Protein AF-F8D9P4-F1 (afdb_monomer)

Foldseek 3Di:
DPPPPPPDPPPQPVQWDWDADPQAIKIDGPVDRVDIDGDSDDDDPVRVD

Mean predicted aligned error: 7.83 Å

Solvent-accessible surface area (backbone atoms only — not comparable to full-atom values): 3368 Å² total; per-residue (Å²): 131,88,81,73,68,80,86,68,76,66,86,78,57,89,47,52,47,74,52,80,54,98,74,27,40,38,41,34,29,79,87,40,87,87,50,68,52,77,39,74,71,88,79,60,69,83,79,77,109

Sequence (49 aa):
MDEREPSSEPAGTETIEAYETDDGVVFYDAENPLAWVETSRTLALDEVA

Nearest PDB structures (foldseek):
  6v39-assembly1_3  TM=5.630E-01  e=3.886E+00  Acinetobacter sp. ANC 4470
  4ce4-assembly1_9  TM=6.776E-01  e=9.300E+00  Sus scrofa domesticus
  5c5h-assembly2_B  TM=4.307E-01  e=3.398E+00  Escherichia coli K-12
  2rh0-assembly2_C  TM=3.530E-01  e=9.300E+00  Mus musculus

Structure (mmCIF, N/CA/C/O backbone):
data_AF-F8D9P4-F1
#
_entry.id   AF-F8D9P4-F1
#
loop_
_atom_site.group_PDB
_atom_site.id
_atom_site.type_symbol
_atom_site.label_atom_id
_atom_site.label_alt_id
_atom_site.label_comp_id
_atom_site.label_asym_id
_atom_site.label_entity_id
_atom_site.label_seq_id
_atom_site.pdbx_PDB_ins_code
_atom_site.Cartn_x
_atom_site.Cartn_y
_atom_site.Cartn_z
_atom_site.occupancy
_atom_site.B_iso_or_equiv
_atom_site.auth_seq_id
_atom_site.auth_comp_id
_atom_site.auth_asym_id
_atom_site.auth_atom_id
_atom_site.pdbx_PDB_model_num
ATOM 1 N N . MET A 1 1 ? -8.669 30.894 -20.998 1.00 46.94 1 MET A N 1
ATOM 2 C CA . MET A 1 1 ? -8.538 29.501 -21.456 1.00 46.94 1 MET A CA 1
ATOM 3 C C . MET A 1 1 ? -7.993 28.739 -20.265 1.00 46.94 1 MET A C 1
ATOM 5 O O . MET A 1 1 ? -6.951 29.140 -19.771 1.00 46.94 1 MET A O 1
ATOM 9 N N . ASP A 1 2 ? -8.758 27.794 -19.718 1.00 60.94 2 ASP A N 1
ATOM 10 C CA . ASP A 1 2 ? -8.322 26.935 -18.608 1.00 60.94 2 ASP A CA 1
ATOM 11 C C . ASP A 1 2 ? -7.399 25.882 -19.231 1.00 60.94 2 ASP A C 1
ATOM 13 O O . ASP A 1 2 ? -7.870 24.928 -19.849 1.00 60.94 2 ASP A O 1
ATOM 17 N N . GLU A 1 3 ? -6.092 26.132 -19.212 1.00 64.44 3 GLU A N 1
ATOM 18 C CA . GLU A 1 3 ? -5.091 25.191 -19.718 1.00 64.44 3 GLU A CA 1
ATOM 19 C C . GLU A 1 3 ? -4.907 24.095 -18.666 1.00 64.44 3 GLU A C 1
ATOM 21 O O . GLU A 1 3 ? -3.925 24.064 -17.932 1.00 64.44 3 GLU A O 1
ATOM 26 N N . ARG A 1 4 ? -5.918 23.228 -18.525 1.00 67.69 4 ARG A N 1
ATOM 27 C CA . ARG A 1 4 ? -5.732 21.968 -17.809 1.00 67.69 4 ARG A CA 1
ATOM 28 C C . ARG A 1 4 ? -4.785 21.148 -18.653 1.00 67.69 4 ARG A C 1
ATOM 30 O O . ARG A 1 4 ? -5.172 20.642 -19.707 1.00 67.69 4 ARG A O 1
ATOM 37 N N . GLU A 1 5 ? -3.545 21.063 -18.193 1.00 68.44 5 GLU A N 1
ATOM 38 C CA . GLU A 1 5 ? -2.613 20.054 -18.662 1.00 68.44 5 GLU A CA 1
ATOM 39 C C . GLU A 1 5 ? -3.358 18.710 -18.671 1.00 68.44 5 GLU A C 1
ATOM 41 O O . GLU A 1 5 ? -4.120 18.433 -17.732 1.00 68.44 5 GLU A O 1
ATOM 46 N N . PRO A 1 6 ? -3.242 17.901 -19.740 1.00 63.62 6 PRO A N 1
ATOM 47 C CA . PRO A 1 6 ? -3.826 16.573 -19.720 1.00 63.62 6 PRO A CA 1
ATOM 48 C C . PRO A 1 6 ? -3.292 15.881 -18.468 1.00 63.62 6 PRO A C 1
ATOM 50 O O . PRO A 1 6 ? -2.081 15.848 -18.260 1.00 63.62 6 PRO A O 1
ATOM 53 N N . SER A 1 7 ? -4.203 15.416 -17.609 1.00 64.31 7 SER A N 1
ATOM 54 C CA . SER A 1 7 ? -3.870 14.707 -16.377 1.00 64.31 7 SER A CA 1
ATOM 55 C C . SER A 1 7 ? -3.170 13.409 -16.757 1.00 64.31 7 SER A C 1
ATOM 57 O O . SER A 1 7 ? -3.812 12.372 -16.901 1.00 64.31 7 SER A O 1
ATOM 59 N N . SER A 1 8 ? -1.866 13.484 -17.007 1.00 68.75 8 SER A N 1
ATOM 60 C CA . SER A 1 8 ? -1.035 12.310 -17.171 1.00 68.75 8 SER A CA 1
ATOM 61 C C . SER A 1 8 ? -0.951 11.670 -15.801 1.00 68.75 8 SER A C 1
ATOM 63 O O . SER A 1 8 ? -0.590 12.333 -14.826 1.00 68.75 8 SER A O 1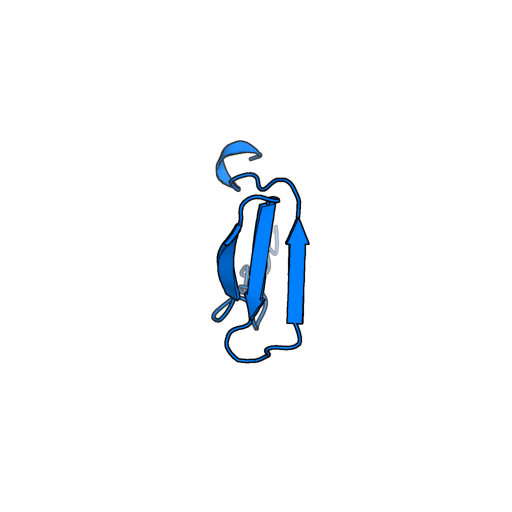
ATOM 65 N N . GLU A 1 9 ? -1.328 10.402 -15.722 1.00 69.81 9 GLU A N 1
ATOM 66 C CA . GLU A 1 9 ? -1.147 9.628 -14.505 1.00 69.81 9 GLU A CA 1
ATOM 67 C C . GLU A 1 9 ? 0.327 9.734 -14.085 1.00 69.81 9 GLU A C 1
ATOM 69 O O . GLU A 1 9 ? 1.215 9.688 -14.949 1.00 69.81 9 GLU A O 1
ATOM 74 N N . PRO A 1 10 ? 0.613 9.971 -12.793 1.00 71.00 10 PRO A N 1
ATOM 75 C CA . PRO A 1 10 ? 1.986 10.053 -12.334 1.00 71.00 10 PRO A CA 1
ATOM 76 C C . PRO A 1 10 ? 2.688 8.729 -12.644 1.00 71.00 10 PRO A C 1
ATOM 78 O O . PRO A 1 10 ? 2.228 7.657 -12.243 1.00 71.00 10 PRO A O 1
ATOM 81 N N . ALA A 1 11 ? 3.793 8.825 -13.389 1.00 73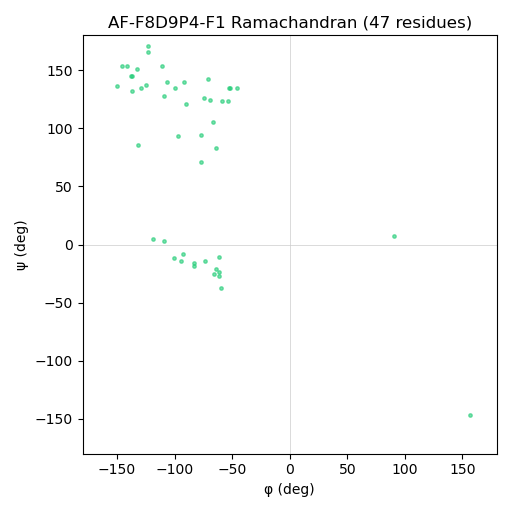.81 11 ALA A N 1
ATOM 82 C CA . ALA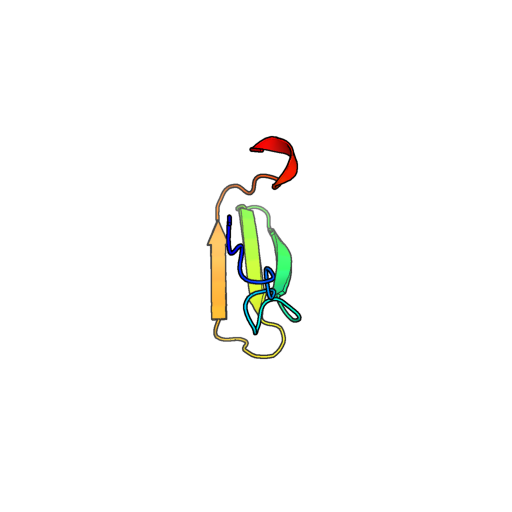 A 1 11 ? 4.606 7.679 -13.774 1.00 73.81 11 ALA A CA 1
ATOM 83 C C . ALA A 1 11 ? 4.975 6.843 -12.538 1.00 73.81 11 ALA A C 1
ATOM 85 O O . ALA A 1 11 ? 5.378 7.407 -11.516 1.00 73.81 11 ALA A O 1
ATOM 86 N N . GLY A 1 12 ? 4.836 5.518 -12.640 1.00 74.12 12 GLY A N 1
ATOM 87 C CA . GLY A 1 12 ? 5.081 4.594 -11.525 1.00 74.12 12 GLY A CA 1
ATOM 88 C C . GLY A 1 12 ? 3.858 4.281 -10.656 1.00 74.12 12 GLY A C 1
ATOM 89 O O . GLY A 1 12 ? 4.000 3.605 -9.648 1.00 74.12 12 GLY A O 1
ATOM 90 N N . THR A 1 13 ? 2.654 4.731 -11.029 1.00 82.19 13 THR A N 1
ATOM 91 C CA . THR A 1 13 ? 1.404 4.251 -10.392 1.00 82.19 13 THR A CA 1
ATOM 92 C C . THR A 1 13 ? 0.914 2.932 -11.002 1.00 82.19 13 THR A C 1
ATOM 94 O O . THR A 1 13 ? 0.138 2.206 -10.392 1.00 82.19 13 THR A O 1
ATOM 97 N N . GLU A 1 14 ? 1.393 2.601 -12.201 1.00 89.56 14 GLU A N 1
ATOM 98 C CA . GLU A 1 14 ? 0.965 1.450 -13.009 1.00 89.56 14 GLU A CA 1
ATOM 99 C C . GLU A 1 14 ? 1.223 0.098 -12.326 1.00 89.56 14 GLU A C 1
ATOM 101 O O . GLU A 1 14 ? 0.525 -0.878 -12.593 1.00 89.56 14 GLU A O 1
ATOM 106 N N . THR A 1 15 ? 2.230 0.050 -11.455 1.00 90.56 15 THR A N 1
ATOM 107 C CA . THR A 1 15 ? 2.736 -1.154 -10.780 1.00 90.56 15 THR A CA 1
ATOM 108 C C . THR A 1 15 ? 2.394 -1.181 -9.295 1.00 90.56 15 THR A C 1
ATOM 110 O O . THR A 1 15 ? 2.835 -2.084 -8.580 1.00 90.56 15 THR A O 1
ATOM 113 N N . ILE A 1 16 ? 1.643 -0.182 -8.818 1.00 92.69 16 ILE A N 1
ATOM 114 C CA . ILE A 1 16 ? 1.246 -0.099 -7.419 1.00 92.69 16 ILE A CA 1
ATOM 115 C C . ILE A 1 16 ? 0.147 -1.120 -7.154 1.00 92.69 16 ILE A C 1
ATOM 117 O O . ILE A 1 16 ? -0.905 -1.123 -7.793 1.00 92.69 16 ILE A O 1
ATOM 121 N N . GLU A 1 17 ? 0.380 -1.949 -6.150 1.00 92.88 17 GLU A N 1
ATOM 122 C CA . GLU A 1 17 ? -0.561 -2.937 -5.652 1.00 92.88 17 GLU A CA 1
ATOM 123 C C . GLU A 1 17 ? -0.816 -2.719 -4.156 1.00 92.88 17 GLU A C 1
ATOM 125 O O . GLU A 1 17 ? -0.094 -1.982 -3.473 1.00 92.88 17 GLU A O 1
ATOM 130 N N . ALA A 1 18 ? -1.868 -3.356 -3.639 1.00 92.94 18 ALA A N 1
ATOM 131 C CA . ALA A 1 18 ? -2.216 -3.290 -2.229 1.00 92.94 18 ALA A CA 1
ATOM 132 C C . ALA A 1 18 ? -2.630 -4.653 -1.677 1.00 92.94 18 ALA A C 1
ATOM 134 O O . ALA A 1 18 ? -3.294 -5.436 -2.360 1.00 92.94 18 ALA A O 1
ATOM 135 N N . TYR A 1 19 ? -2.281 -4.906 -0.417 1.00 91.94 19 TYR A N 1
ATOM 136 C CA . TYR A 1 19 ? -2.810 -6.032 0.348 1.00 91.94 19 TYR A CA 1
ATOM 137 C C . TYR A 1 19 ? -3.265 -5.591 1.737 1.00 91.94 19 TYR A C 1
ATOM 139 O O . TYR A 1 19 ? -2.750 -4.634 2.321 1.00 91.94 19 TYR A O 1
ATOM 147 N N . GLU A 1 20 ? -4.250 -6.317 2.255 1.00 92.50 20 GLU A N 1
ATOM 148 C CA . GLU A 1 20 ? -4.815 -6.107 3.583 1.00 92.50 20 GLU A CA 1
ATOM 149 C C . GLU A 1 20 ? -4.087 -6.981 4.609 1.00 92.50 20 GLU A C 1
ATOM 151 O O . GLU A 1 20 ? -3.763 -8.145 4.348 1.00 92.50 20 GLU A O 1
ATOM 156 N N . THR A 1 21 ? -3.833 -6.414 5.783 1.00 89.69 21 THR A N 1
ATOM 157 C CA . THR A 1 21 ? -3.301 -7.102 6.961 1.00 89.69 21 THR A CA 1
ATOM 158 C C . THR A 1 21 ? -4.254 -6.908 8.136 1.00 89.69 21 THR A C 1
ATOM 160 O O . THR A 1 21 ? -5.185 -6.105 8.075 1.00 89.69 21 THR A O 1
ATOM 163 N N . ASP A 1 22 ? -4.016 -7.618 9.239 1.00 91.94 22 ASP A N 1
ATOM 164 C CA . ASP A 1 22 ? -4.770 -7.406 10.478 1.00 91.94 22 ASP A CA 1
ATOM 165 C C . ASP A 1 22 ? -4.596 -5.981 11.055 1.00 91.94 22 ASP A C 1
ATOM 167 O O . ASP A 1 22 ? -5.465 -5.501 11.785 1.00 91.94 22 ASP A O 1
ATOM 171 N N . ASP A 1 23 ? -3.498 -5.296 10.714 1.00 87.94 23 ASP A N 1
ATOM 172 C CA . ASP A 1 23 ? -3.123 -3.976 11.239 1.00 87.94 23 ASP A CA 1
ATOM 173 C C . ASP A 1 23 ? -3.459 -2.808 10.287 1.00 87.94 23 ASP A C 1
ATOM 175 O O . ASP A 1 23 ? -3.422 -1.643 10.700 1.00 87.94 23 ASP A O 1
ATOM 179 N N . GLY A 1 24 ? -3.810 -3.083 9.025 1.00 90.44 24 GLY A N 1
ATOM 180 C CA . GLY A 1 24 ? -4.136 -2.046 8.048 1.00 90.44 24 GLY A CA 1
ATOM 181 C C . GLY A 1 24 ? -3.959 -2.470 6.591 1.00 90.44 24 GLY A C 1
ATOM 182 O O . GLY A 1 24 ? -4.189 -3.617 6.218 1.00 90.44 24 GLY A O 1
ATOM 183 N N . VAL A 1 25 ? -3.569 -1.516 5.746 1.00 94.19 25 VAL A N 1
ATOM 184 C CA . VAL A 1 25 ? -3.329 -1.739 4.314 1.00 94.19 25 VAL A CA 1
ATOM 185 C C . VAL A 1 25 ? -1.926 -1.279 3.957 1.00 94.19 25 VAL A C 1
ATOM 187 O O . VAL A 1 25 ? -1.486 -0.201 4.368 1.00 94.19 25 VAL A O 1
ATOM 190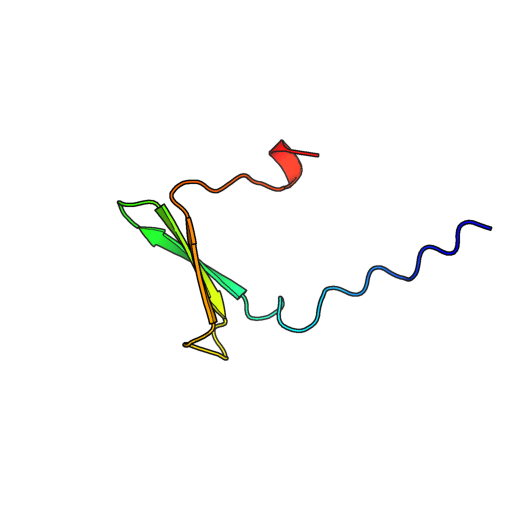 N N . VAL A 1 26 ? -1.244 -2.090 3.154 1.00 94.25 26 VAL A N 1
ATOM 191 C CA . VAL A 1 26 ? 0.068 -1.768 2.596 1.00 94.25 26 VAL A CA 1
ATOM 192 C C . VAL A 1 26 ? -0.079 -1.514 1.107 1.00 94.25 26 VAL A C 1
ATOM 194 O O . VAL A 1 26 ? -0.608 -2.360 0.391 1.00 94.25 26 VAL A O 1
ATOM 197 N N . PHE A 1 27 ? 0.429 -0.371 0.653 1.00 93.38 27 PHE A N 1
ATOM 198 C CA . PHE A 1 27 ? 0.650 -0.077 -0.759 1.00 93.38 27 PHE A CA 1
ATOM 199 C C . PHE A 1 27 ? 2.120 -0.296 -1.085 1.00 93.38 27 PHE A C 1
ATOM 201 O O . PHE A 1 27 ? 2.994 0.156 -0.337 1.00 93.38 27 PHE A O 1
ATOM 208 N N . TYR A 1 28 ? 2.399 -0.960 -2.197 1.00 94.06 28 TYR A N 1
ATOM 209 C CA . TYR A 1 28 ? 3.764 -1.243 -2.626 1.00 94.06 28 TYR A CA 1
ATOM 210 C C . TYR A 1 28 ? 3.880 -1.221 -4.148 1.00 94.06 28 TYR A C 1
ATOM 212 O O . TYR A 1 28 ? 2.911 -1.478 -4.855 1.00 94.06 28 TYR A O 1
ATOM 220 N N . ASP A 1 29 ? 5.079 -0.924 -4.641 1.00 94.19 29 ASP A N 1
ATOM 221 C CA . ASP A 1 29 ? 5.428 -1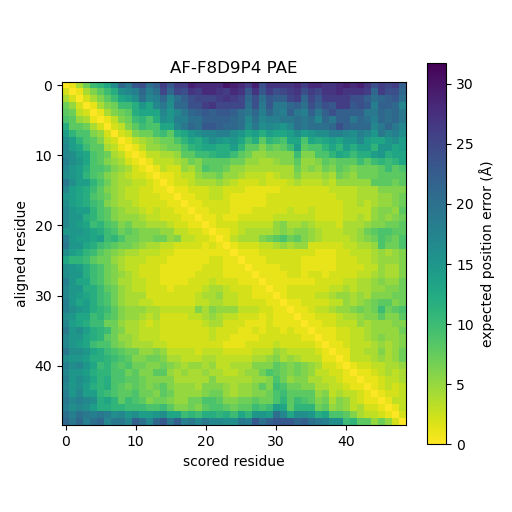.041 -6.057 1.00 94.19 29 ASP A CA 1
ATOM 222 C C . ASP A 1 29 ? 5.974 -2.450 -6.344 1.00 94.19 29 ASP A C 1
ATOM 224 O O . ASP A 1 29 ? 6.980 -2.869 -5.758 1.00 94.19 29 ASP A O 1
ATOM 228 N N . ALA A 1 30 ? 5.324 -3.191 -7.245 1.00 93.38 30 ALA A N 1
ATOM 229 C CA . ALA A 1 30 ? 5.734 -4.549 -7.609 1.00 93.38 30 ALA A CA 1
ATOM 230 C C . ALA A 1 30 ? 7.104 -4.611 -8.319 1.00 93.38 30 ALA A C 1
ATOM 232 O O . ALA A 1 30 ? 7.793 -5.634 -8.249 1.00 93.38 30 ALA A O 1
ATOM 233 N N . GLU A 1 31 ? 7.525 -3.528 -8.976 1.00 94.00 31 GLU A N 1
ATOM 234 C CA . GLU A 1 31 ? 8.815 -3.414 -9.666 1.00 94.00 31 GLU A CA 1
ATOM 235 C C . GLU A 1 31 ? 9.906 -2.777 -8.789 1.00 94.00 31 GLU A C 1
ATOM 237 O O . GLU A 1 31 ? 11.099 -2.898 -9.089 1.00 94.00 31 GLU A O 1
ATOM 242 N N . ASN A 1 32 ? 9.534 -2.158 -7.665 1.00 93.25 32 ASN A N 1
ATOM 243 C CA . ASN A 1 32 ? 10.468 -1.588 -6.698 1.00 93.25 32 ASN A CA 1
ATOM 244 C C . ASN A 1 32 ? 10.127 -2.004 -5.252 1.00 93.25 32 ASN A C 1
ATOM 246 O O . ASN A 1 32 ? 9.518 -1.233 -4.511 1.00 93.25 32 ASN A O 1
ATOM 250 N N . PRO A 1 33 ? 10.609 -3.174 -4.782 1.00 90.25 33 PRO A N 1
ATOM 251 C CA . PRO A 1 33 ? 10.242 -3.749 -3.478 1.00 90.25 33 PRO A CA 1
ATOM 252 C C . PRO A 1 33 ? 10.603 -2.907 -2.243 1.00 90.25 33 PRO A C 1
ATOM 254 O O . PRO A 1 33 ? 10.211 -3.239 -1.127 1.00 90.25 33 PRO A O 1
ATOM 257 N N . LEU A 1 34 ? 11.404 -1.852 -2.411 1.00 94.75 34 LEU A N 1
ATOM 258 C CA . LEU A 1 34 ? 11.772 -0.930 -1.334 1.00 94.75 34 LEU A CA 1
ATOM 259 C C . LEU A 1 34 ? 10.840 0.288 -1.248 1.00 94.75 34 LEU A C 1
ATOM 261 O O . LEU A 1 34 ? 10.947 1.058 -0.295 1.00 94.75 34 LEU A O 1
ATOM 265 N N . ALA A 1 35 ? 9.939 0.467 -2.215 1.00 92.81 35 ALA A N 1
ATOM 266 C CA . ALA A 1 35 ? 8.951 1.535 -2.247 1.00 92.81 35 ALA A CA 1
ATOM 267 C C . ALA A 1 35 ? 7.606 1.022 -1.709 1.00 92.81 35 ALA A C 1
ATOM 269 O O . ALA A 1 35 ? 6.800 0.458 -2.447 1.00 92.81 35 ALA A O 1
ATOM 270 N N . TRP A 1 36 ? 7.373 1.210 -0.407 1.00 94.44 36 TRP A N 1
ATOM 271 C CA . TRP A 1 36 ? 6.125 0.825 0.254 1.00 94.44 36 TRP A CA 1
ATOM 272 C C . TRP A 1 36 ? 5.688 1.852 1.301 1.00 94.44 36 TRP A C 1
ATOM 274 O O . TRP A 1 36 ? 6.507 2.579 1.871 1.00 94.44 36 TRP A O 1
ATOM 284 N N . VAL A 1 37 ? 4.379 1.898 1.547 1.00 93.38 37 VAL A N 1
ATOM 285 C CA . VAL A 1 37 ? 3.741 2.704 2.593 1.00 93.38 37 VAL A CA 1
ATOM 286 C C . VAL A 1 37 ? 2.670 1.859 3.276 1.00 93.38 37 VAL A C 1
ATOM 288 O O . VAL A 1 37 ? 1.830 1.257 2.612 1.00 93.38 37 VAL A O 1
ATOM 291 N N . GLU A 1 38 ? 2.676 1.848 4.605 1.00 94.19 38 GLU A N 1
ATOM 292 C CA . GLU A 1 38 ? 1.641 1.223 5.432 1.00 94.19 38 GLU A CA 1
ATOM 293 C 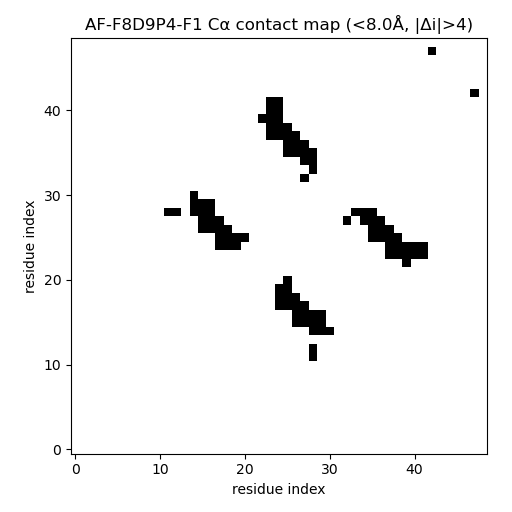C . GLU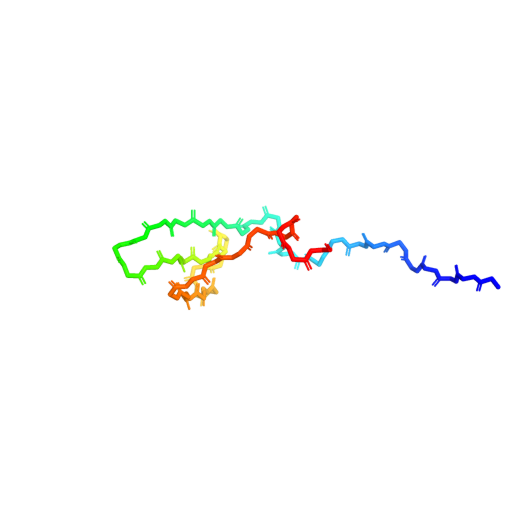 A 1 38 ? 0.761 2.297 6.077 1.00 94.19 38 GLU A C 1
ATOM 295 O O . GLU A 1 38 ? 1.248 3.335 6.537 1.00 94.19 38 GLU A O 1
ATOM 300 N N . THR A 1 39 ? -0.543 2.039 6.121 1.00 91.44 39 THR A N 1
ATOM 301 C CA . THR A 1 39 ? -1.515 2.876 6.825 1.00 91.44 39 THR A CA 1
ATOM 302 C C . THR A 1 39 ? -2.506 2.019 7.603 1.00 91.44 39 THR A C 1
ATOM 304 O O . THR A 1 39 ? -2.943 0.971 7.136 1.00 91.44 39 THR A O 1
ATOM 307 N N . SER A 1 40 ? -2.937 2.508 8.765 1.00 91.38 40 SER A N 1
ATOM 308 C CA . SER A 1 40 ? -3.981 1.873 9.578 1.00 91.38 40 SER A CA 1
ATOM 309 C C . SER A 1 40 ? -5.389 2.042 9.003 1.00 91.38 40 SER A C 1
ATOM 311 O O . SER A 1 40 ? -6.331 1.388 9.449 1.00 91.38 40 SER A O 1
ATOM 313 N N . ARG A 1 41 ? -5.568 2.946 8.032 1.00 84.75 41 ARG A N 1
ATOM 314 C CA . ARG A 1 41 ? -6.851 3.172 7.362 1.00 84.75 41 ARG A CA 1
ATOM 315 C C . ARG A 1 41 ? -6.659 3.647 5.928 1.00 84.75 41 ARG A C 1
ATOM 317 O O . ARG A 1 41 ? -5.880 4.565 5.672 1.00 84.75 41 ARG A O 1
ATOM 324 N N . THR A 1 42 ? -7.450 3.083 5.024 1.00 84.06 42 THR A N 1
ATOM 325 C CA . THR A 1 42 ? -7.625 3.543 3.642 1.00 84.06 42 THR A CA 1
ATOM 326 C C . THR A 1 42 ? -9.026 4.115 3.443 1.00 84.06 42 THR A C 1
ATOM 328 O O . THR A 1 42 ? -9.958 3.802 4.186 1.00 84.06 42 THR A O 1
ATOM 331 N N . LEU A 1 43 ? -9.153 5.025 2.481 1.00 86.00 43 LEU A N 1
ATOM 332 C CA . LEU A 1 43 ? -10.415 5.627 2.055 1.00 86.00 43 LEU A CA 1
ATOM 333 C C . LEU A 1 43 ? -10.482 5.487 0.538 1.00 86.00 43 LEU A C 1
ATOM 335 O O . LEU A 1 43 ? -9.478 5.763 -0.128 1.00 86.00 43 LEU A O 1
ATOM 339 N N . ALA A 1 44 ? -11.621 5.062 -0.008 1.00 82.88 44 ALA A N 1
ATOM 340 C CA . ALA A 1 44 ? -11.781 5.060 -1.454 1.00 82.88 44 ALA A CA 1
ATOM 341 C C . A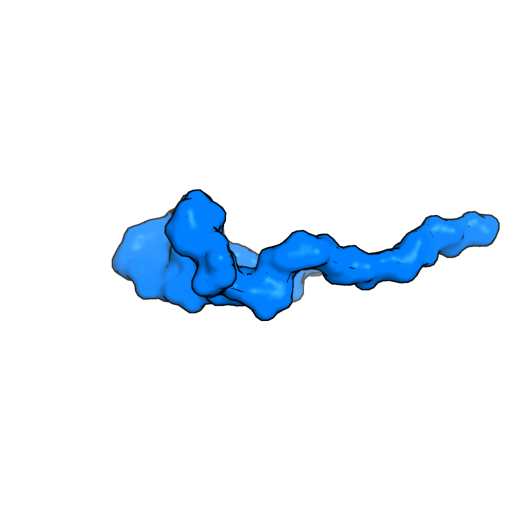LA A 1 44 ? -11.898 6.505 -1.953 1.00 82.88 44 ALA A C 1
ATOM 343 O O . ALA A 1 44 ? -12.501 7.358 -1.302 1.00 82.88 44 ALA A O 1
ATOM 344 N N . LEU A 1 45 ? -11.312 6.788 -3.117 1.00 80.31 45 LEU A N 1
ATOM 345 C CA . LEU A 1 45 ? -11.288 8.143 -3.669 1.00 80.31 45 LEU A CA 1
ATOM 346 C C . LEU A 1 45 ? -12.709 8.687 -3.906 1.00 80.31 45 LEU A C 1
ATOM 348 O O . LEU A 1 45 ? -12.971 9.847 -3.603 1.00 80.31 45 LEU A O 1
ATOM 352 N N . ASP A 1 46 ? -13.636 7.832 -4.347 1.00 87.50 46 ASP A N 1
ATOM 353 C CA . ASP A 1 46 ? -15.057 8.166 -4.513 1.00 87.50 46 ASP A CA 1
ATOM 354 C C . ASP A 1 46 ? -15.774 8.517 -3.197 1.00 87.50 46 ASP A C 1
ATOM 356 O O . ASP A 1 46 ? -16.813 9.171 -3.219 1.00 87.50 46 ASP A O 1
ATOM 360 N N . GLU A 1 47 ? -15.245 8.103 -2.042 1.00 84.06 47 GLU A N 1
ATOM 361 C CA . GLU A 1 47 ? -15.833 8.417 -0.732 1.00 84.06 47 GLU A CA 1
ATOM 362 C C . GLU A 1 47 ? -15.428 9.805 -0.211 1.00 84.06 47 GLU A C 1
ATOM 364 O O . GLU A 1 47 ? -16.045 10.308 0.730 1.00 84.06 47 GLU A O 1
ATOM 369 N N . VAL A 1 48 ? -14.389 10.418 -0.788 1.00 79.25 48 VAL A N 1
ATOM 370 C CA . VAL A 1 48 ? -13.819 11.703 -0.340 1.00 79.25 48 VAL A CA 1
ATOM 371 C C . VAL A 1 48 ? -13.898 12.820 -1.392 1.00 79.25 48 VAL A C 1
ATOM 373 O O . VAL A 1 48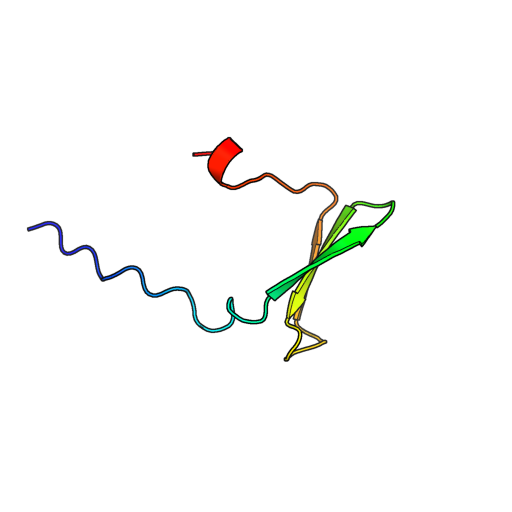 ? -13.369 13.906 -1.145 1.00 79.25 48 VAL A O 1
ATOM 376 N N . ALA A 1 49 ? -14.547 12.566 -2.535 1.00 58.41 49 ALA A N 1
ATOM 377 C CA . ALA A 1 49 ? -14.706 13.501 -3.655 1.00 58.41 49 ALA A CA 1
ATOM 378 C C . ALA A 1 49 ? -15.948 14.405 -3.545 1.00 58.41 49 ALA A C 1
ATOM 380 O O . ALA A 1 49 ? -17.018 13.927 -3.103 1.00 58.41 49 ALA A O 1
#

InterPro domains:
  IPR055755 Protein of unknown function DUF7331 [PF24018] (2-48)

Radius of gyration: 14.4 Å; Cα contacts (8 Å, |Δi|>4): 49; chains: 1; bounding box: 28×37×33 Å

Organism: Halopiger xanaduensis (strain DSM 18323 / JCM 14033 / SH-6) (NCBI:txid797210)

pLDDT: mean 83.67, std 12.06, range [46.94, 94.75]

Secondary structure (DSSP, 8-state):
-------PPPTT-TTEEEEEETTEEEEEESS-TT-EEEES----GGG--